Protein AF-A0A9J5ZDM4-F1 (afdb_monomer_lite)

Structure (mmCIF, N/CA/C/O backbone):
data_AF-A0A9J5ZDM4-F1
#
_entry.id   AF-A0A9J5ZDM4-F1
#
loop_
_atom_site.group_PDB
_atom_site.id
_atom_site.type_symbol
_atom_site.label_atom_id
_atom_site.label_alt_id
_atom_site.label_comp_id
_atom_site.label_asym_id
_atom_site.label_entity_id
_atom_site.label_seq_id
_atom_site.pdbx_PDB_ins_code
_atom_site.Cartn_x
_atom_site.Cartn_y
_atom_site.Cartn_z
_atom_site.occupancy
_atom_site.B_iso_or_equiv
_atom_site.auth_seq_id
_atom_site.auth_comp_id
_atom_site.auth_asym_id
_atom_site.auth_atom_id
_atom_site.pdbx_PDB_model_num
ATOM 1 N N . MET A 1 1 ? -19.921 2.236 48.417 1.00 41.53 1 MET A N 1
ATOM 2 C CA . MET A 1 1 ? -18.649 1.864 47.769 1.00 41.53 1 MET A CA 1
ATOM 3 C C . MET A 1 1 ? -18.987 1.064 46.522 1.00 41.53 1 MET A C 1
ATOM 5 O O . MET A 1 1 ? -19.046 -0.150 46.591 1.00 41.53 1 MET A O 1
ATOM 9 N N . ASN A 1 2 ? -19.306 1.748 45.418 1.00 31.67 2 ASN A N 1
ATOM 10 C CA . ASN A 1 2 ? -19.668 1.100 44.155 1.00 31.67 2 ASN A CA 1
ATOM 11 C C . ASN A 1 2 ? -18.673 1.554 43.091 1.00 31.67 2 ASN A C 1
ATOM 13 O O . ASN A 1 2 ? -18.778 2.654 42.550 1.00 31.67 2 ASN A O 1
ATOM 17 N N . THR A 1 3 ? -17.677 0.712 42.843 1.00 43.62 3 THR A N 1
ATOM 18 C CA . THR A 1 3 ? -16.704 0.905 41.772 1.00 43.62 3 THR A CA 1
ATOM 19 C C . THR A 1 3 ? -17.369 0.503 40.462 1.00 43.62 3 THR A C 1
ATOM 21 O O . THR A 1 3 ? -17.499 -0.680 40.155 1.00 43.62 3 THR A O 1
ATOM 24 N N . PHE A 1 4 ? -17.824 1.494 39.698 1.00 59.06 4 PHE A N 1
ATOM 25 C CA . PHE A 1 4 ? -18.215 1.312 38.306 1.00 59.06 4 PHE A CA 1
ATOM 26 C C . PHE A 1 4 ? -16.972 0.903 37.516 1.00 59.06 4 PHE A C 1
ATOM 28 O O . PHE A 1 4 ? -16.121 1.730 37.192 1.00 59.06 4 PHE A O 1
ATOM 35 N N . ILE A 1 5 ? -16.845 -0.392 37.231 1.00 61.31 5 ILE A N 1
ATOM 36 C CA . ILE A 1 5 ? -15.852 -0.890 36.286 1.00 61.31 5 ILE A CA 1
ATOM 37 C C . ILE A 1 5 ? -16.279 -0.375 34.910 1.00 61.31 5 ILE A C 1
ATOM 39 O O . ILE A 1 5 ? -17.184 -0.909 34.271 1.00 61.31 5 ILE A O 1
ATOM 43 N N . SER A 1 6 ? -15.646 0.716 34.485 1.00 54.06 6 SER A N 1
ATOM 44 C CA . SER A 1 6 ? -15.678 1.198 33.111 1.00 54.06 6 SER A CA 1
ATOM 45 C C . SER A 1 6 ? -15.071 0.117 32.219 1.00 54.06 6 SER A C 1
ATOM 47 O O . SER A 1 6 ? -13.857 0.039 32.033 1.00 54.06 6 SER A O 1
ATOM 49 N N . ASN A 1 7 ? -15.921 -0.759 31.683 1.00 58.09 7 ASN A N 1
ATOM 50 C CA . ASN A 1 7 ? -15.574 -1.638 30.574 1.00 58.09 7 ASN A CA 1
ATOM 51 C C . ASN A 1 7 ? -15.449 -0.782 29.311 1.00 58.09 7 ASN A C 1
ATOM 53 O O . ASN A 1 7 ? -16.304 -0.805 28.425 1.00 58.09 7 ASN A O 1
ATOM 57 N N . ASN A 1 8 ? -14.372 -0.003 29.235 1.00 61.12 8 ASN A N 1
ATOM 58 C CA . ASN A 1 8 ? -14.004 0.736 28.041 1.00 61.12 8 ASN A CA 1
ATOM 59 C C . ASN A 1 8 ? -13.452 -0.272 27.023 1.00 61.12 8 ASN A C 1
ATOM 61 O O . ASN A 1 8 ? -12.247 -0.490 26.891 1.00 61.12 8 ASN A O 1
ATOM 65 N N . LYS A 1 9 ? -14.365 -0.979 26.353 1.00 62.47 9 LYS A N 1
ATOM 66 C CA . LYS A 1 9 ? -14.056 -1.910 25.268 1.00 62.47 9 LYS A CA 1
ATOM 67 C C . LYS A 1 9 ? -13.420 -1.084 24.151 1.00 62.47 9 LYS A C 1
ATOM 69 O O . LYS A 1 9 ? -14.116 -0.355 23.454 1.00 62.47 9 LYS A O 1
ATOM 74 N N . PHE A 1 10 ? -12.093 -1.143 24.044 1.00 62.22 10 PHE A N 1
ATOM 75 C CA . PHE A 1 10 ? -11.289 -0.372 23.099 1.00 62.22 10 PHE A CA 1
ATOM 76 C C . PHE A 1 10 ? -11.867 -0.455 21.681 1.00 62.22 10 PHE A C 1
ATOM 78 O O . PHE A 1 10 ? -11.671 -1.443 20.974 1.00 62.22 10 PHE A O 1
ATOM 85 N N . ASN A 1 11 ? -12.566 0.596 21.259 1.00 72.06 11 ASN A N 1
ATOM 86 C CA . ASN A 1 11 ? -13.141 0.711 19.925 1.00 72.06 11 ASN A CA 1
ATOM 87 C C . ASN A 1 11 ? -12.034 1.129 18.939 1.00 72.06 11 ASN A C 1
ATOM 89 O O . ASN A 1 11 ? -12.007 2.248 18.428 1.00 72.06 11 ASN A O 1
ATOM 93 N N . LYS A 1 12 ? -11.027 0.262 18.767 1.00 79.25 12 LYS A N 1
ATOM 94 C CA . LYS A 1 12 ? -9.908 0.499 17.849 1.00 79.25 12 LYS A CA 1
ATOM 95 C C . LYS A 1 12 ? -10.383 0.284 16.416 1.00 79.25 12 LYS A C 1
ATOM 97 O O . LYS A 1 12 ? -10.989 -0.743 16.108 1.00 79.25 12 LYS A O 1
ATOM 102 N N . LYS A 1 13 ? -10.063 1.234 15.534 1.00 83.88 13 LYS A N 1
ATOM 103 C CA . LYS A 1 13 ? -10.258 1.062 14.091 1.00 83.88 13 LYS A CA 1
ATOM 104 C C . LYS A 1 13 ? -9.481 -0.174 13.628 1.00 83.88 13 LYS A C 1
ATOM 106 O O . LYS A 1 13 ? -8.324 -0.357 14.004 1.00 83.88 13 LYS A O 1
ATOM 111 N N . LYS A 1 14 ? -10.134 -1.032 12.845 1.00 88.19 14 LYS A N 1
ATOM 112 C CA . LYS A 1 14 ? -9.504 -2.218 12.256 1.00 88.19 14 LYS A CA 1
ATOM 113 C C . LYS A 1 14 ? -8.651 -1.786 11.066 1.00 88.19 14 LYS A C 1
ATOM 115 O O . LYS A 1 14 ? -9.084 -0.945 10.285 1.00 88.19 14 LYS A O 1
ATOM 120 N N . VAL A 1 15 ? -7.467 -2.372 10.939 1.00 91.56 15 VAL A N 1
ATOM 121 C CA . VAL A 1 15 ? -6.527 -2.117 9.841 1.00 91.56 15 VAL A CA 1
ATOM 122 C C . VAL A 1 15 ? -6.100 -3.461 9.266 1.00 91.56 15 VAL A C 1
ATOM 124 O O . VAL A 1 15 ? -5.872 -4.408 10.021 1.00 91.56 15 VAL A O 1
ATOM 127 N N . VAL A 1 16 ? -6.014 -3.545 7.940 1.00 91.62 16 VAL A N 1
ATOM 128 C CA . VAL A 1 16 ? -5.569 -4.737 7.211 1.00 91.62 16 VAL A CA 1
ATOM 129 C C . VAL A 1 16 ? -4.267 -4.400 6.496 1.00 91.62 16 VAL A C 1
ATOM 131 O O . VAL A 1 16 ? -4.188 -3.390 5.804 1.00 91.62 16 VAL A O 1
ATOM 134 N N . PHE A 1 17 ? -3.259 -5.254 6.659 1.00 92.12 17 PHE A N 1
ATOM 135 C CA . PHE A 1 17 ? -1.971 -5.128 5.982 1.00 92.12 17 PHE A CA 1
ATOM 136 C C . PHE A 1 17 ? -1.856 -6.206 4.905 1.00 92.12 17 PHE A C 1
ATOM 138 O O . PHE A 1 17 ? -2.021 -7.390 5.192 1.00 92.12 17 PHE A O 1
ATOM 145 N N . ILE A 1 18 ? -1.560 -5.795 3.671 1.00 90.00 18 ILE A N 1
ATOM 146 C CA . ILE A 1 18 ? -1.357 -6.697 2.533 1.00 90.00 18 ILE A CA 1
ATOM 147 C C . ILE A 1 18 ? 0.139 -6.715 2.219 1.00 90.00 18 ILE A C 1
ATOM 149 O O . ILE A 1 18 ? 0.682 -5.754 1.675 1.00 90.00 18 ILE A O 1
ATOM 153 N N . MET A 1 19 ? 0.813 -7.805 2.584 1.00 90.00 19 MET A N 1
ATOM 154 C CA . MET A 1 19 ? 2.261 -7.976 2.423 1.00 90.00 19 MET A CA 1
ATOM 155 C C . MET A 1 19 ? 2.586 -9.051 1.379 1.00 90.00 19 MET A C 1
ATOM 157 O O . MET A 1 19 ? 1.769 -9.922 1.096 1.00 90.00 19 MET A O 1
ATOM 161 N N . GLY A 1 20 ? 3.788 -8.995 0.800 1.00 88.25 20 GLY A N 1
ATOM 162 C CA . GLY A 1 20 ? 4.265 -9.977 -0.182 1.00 88.25 20 GLY A CA 1
ATOM 163 C C . GLY A 1 20 ? 5.292 -9.401 -1.159 1.00 88.25 20 GLY A C 1
ATOM 164 O O . GLY A 1 20 ? 5.493 -8.186 -1.215 1.00 88.25 20 GLY A O 1
ATOM 165 N N . ALA A 1 21 ? 5.920 -10.263 -1.962 1.00 86.62 21 ALA A N 1
ATOM 166 C CA . ALA A 1 21 ? 6.917 -9.864 -2.959 1.00 86.62 21 ALA A CA 1
ATOM 167 C C . ALA A 1 21 ? 6.332 -8.949 -4.056 1.00 86.62 21 ALA A C 1
ATOM 169 O O . ALA A 1 21 ? 5.117 -8.927 -4.305 1.00 86.62 21 ALA A O 1
ATOM 170 N N . THR A 1 22 ? 7.180 -8.145 -4.698 1.00 83.38 22 THR A N 1
ATOM 171 C CA . THR A 1 22 ? 6.798 -7.301 -5.844 1.00 83.38 22 THR A CA 1
ATOM 172 C C . THR A 1 22 ? 6.246 -8.173 -6.977 1.00 83.38 22 THR A C 1
ATOM 174 O O . THR A 1 22 ? 6.741 -9.268 -7.213 1.00 83.38 22 THR A O 1
ATOM 177 N N . GLY A 1 23 ? 5.165 -7.731 -7.629 1.00 80.75 23 GLY A N 1
ATOM 178 C CA . GLY A 1 23 ? 4.505 -8.487 -8.705 1.00 80.75 23 GLY A CA 1
ATOM 179 C C . GLY A 1 23 ? 3.442 -9.509 -8.269 1.00 80.75 23 GLY A C 1
ATOM 180 O O . GLY A 1 23 ? 2.693 -9.984 -9.112 1.00 80.75 23 GLY A O 1
ATOM 181 N N . MET A 1 24 ? 3.272 -9.790 -6.970 1.00 87.75 24 MET A N 1
ATOM 182 C CA . MET A 1 24 ? 2.286 -10.773 -6.464 1.00 87.75 24 MET A CA 1
ATOM 183 C C . MET A 1 24 ? 0.819 -10.288 -6.461 1.00 87.75 24 MET A C 1
ATOM 185 O O . MET A 1 24 ? -0.024 -10.852 -5.771 1.00 87.75 24 MET A O 1
ATOM 189 N N . GLY A 1 25 ? 0.493 -9.200 -7.165 1.00 85.81 25 GLY A N 1
ATOM 190 C CA . GLY A 1 25 ? -0.890 -8.712 -7.269 1.00 85.81 25 GLY A CA 1
ATOM 191 C C . GLY A 1 25 ? -1.466 -8.039 -6.012 1.00 85.81 25 GLY A C 1
ATOM 192 O O . GLY A 1 25 ? -2.676 -7.844 -5.936 1.00 85.81 25 GLY A O 1
ATOM 193 N N . LYS A 1 26 ? -0.629 -7.627 -5.046 1.00 90.94 26 LYS A N 1
ATOM 194 C CA . LYS A 1 26 ? -1.056 -6.938 -3.804 1.00 90.94 26 LYS A CA 1
ATOM 195 C C . LYS A 1 26 ? -1.968 -5.733 -4.064 1.00 90.94 26 LYS A C 1
ATOM 197 O O . LYS A 1 26 ? -2.976 -5.554 -3.391 1.00 90.94 26 LYS A O 1
ATOM 202 N N . SER A 1 27 ? -1.616 -4.942 -5.073 1.00 88.25 27 SER A N 1
ATOM 203 C CA . SER A 1 27 ? -2.372 -3.787 -5.552 1.00 88.25 27 SER A CA 1
ATOM 204 C C . SER A 1 27 ? -3.795 -4.163 -5.978 1.00 88.25 27 SER A C 1
ATOM 206 O O . SER A 1 27 ? -4.752 -3.548 -5.519 1.00 88.25 27 SER A O 1
ATOM 208 N N . ARG A 1 28 ? -3.953 -5.239 -6.756 1.00 89.38 28 ARG A N 1
ATOM 209 C CA . ARG A 1 28 ? -5.267 -5.734 -7.186 1.00 89.38 28 ARG A CA 1
ATOM 210 C C . ARG A 1 28 ? -6.104 -6.202 -5.996 1.00 89.38 28 ARG A C 1
ATOM 212 O O . ARG A 1 28 ? -7.239 -5.773 -5.837 1.00 89.38 28 ARG A O 1
ATOM 219 N N . LEU A 1 29 ? -5.498 -6.981 -5.098 1.00 90.38 29 LEU A N 1
ATOM 220 C CA . LEU A 1 29 ? -6.163 -7.442 -3.877 1.00 90.38 29 LEU A CA 1
ATOM 221 C C . LEU A 1 29 ? -6.622 -6.276 -2.983 1.00 90.38 29 LEU A C 1
ATOM 223 O O . LEU A 1 29 ? -7.691 -6.349 -2.381 1.00 90.38 29 LEU A O 1
ATOM 227 N N . SER A 1 30 ? -5.842 -5.191 -2.898 1.00 90.19 30 SER A N 1
ATOM 228 C CA . SER A 1 30 ? -6.245 -4.007 -2.128 1.00 90.19 30 SER A CA 1
ATOM 229 C C . SER A 1 30 ? -7.483 -3.315 -2.701 1.00 90.19 30 SER A C 1
ATOM 231 O O . SER A 1 30 ? -8.341 -2.898 -1.926 1.00 90.19 30 SER A O 1
ATOM 233 N N . VAL A 1 31 ? -7.615 -3.255 -4.031 1.00 90.19 31 VAL A N 1
ATOM 234 C CA . VAL A 1 31 ? -8.780 -2.670 -4.716 1.00 90.19 31 VAL A CA 1
ATOM 235 C C . VAL A 1 31 ? -10.023 -3.529 -4.504 1.00 90.19 31 VAL A C 1
ATOM 237 O O . VAL A 1 31 ? -11.072 -3.003 -4.126 1.00 90.19 31 VAL A O 1
ATOM 240 N N . ASP A 1 32 ? -9.896 -4.848 -4.648 1.00 91.56 32 ASP A N 1
ATOM 241 C CA . ASP A 1 32 ? -11.000 -5.787 -4.421 1.00 91.56 32 ASP A CA 1
ATOM 242 C C . ASP A 1 32 ? -11.533 -5.686 -2.978 1.00 91.56 32 ASP A C 1
ATOM 244 O O . ASP A 1 32 ? -12.741 -5.573 -2.747 1.00 91.56 32 ASP A O 1
ATOM 248 N N . LEU A 1 33 ? -10.628 -5.651 -1.991 1.00 90.81 33 LEU A N 1
ATOM 249 C CA . LEU A 1 33 ? -10.985 -5.503 -0.577 1.00 90.81 33 LEU A CA 1
ATOM 250 C C . LEU A 1 33 ? -11.609 -4.134 -0.276 1.00 90.81 33 LEU A C 1
ATOM 252 O O . LEU A 1 33 ? -12.617 -4.062 0.428 1.00 90.81 33 LEU A O 1
ATOM 256 N N . ALA A 1 34 ? -11.050 -3.050 -0.811 1.00 90.25 34 ALA A N 1
ATOM 257 C CA . ALA A 1 34 ? -11.601 -1.712 -0.624 1.00 90.25 34 ALA A CA 1
ATOM 258 C C . ALA A 1 34 ? -13.011 -1.588 -1.214 1.00 90.25 34 ALA A C 1
ATOM 260 O O . ALA A 1 34 ? -13.893 -1.018 -0.571 1.00 90.25 34 ALA A O 1
ATOM 261 N N . THR A 1 35 ? -13.247 -2.192 -2.380 1.00 90.12 35 THR A N 1
ATOM 262 C CA . THR A 1 35 ? -14.555 -2.209 -3.049 1.00 90.12 35 THR A CA 1
ATOM 263 C C . THR A 1 35 ? -15.586 -2.989 -2.234 1.00 90.12 35 THR A C 1
ATOM 265 O O . THR A 1 3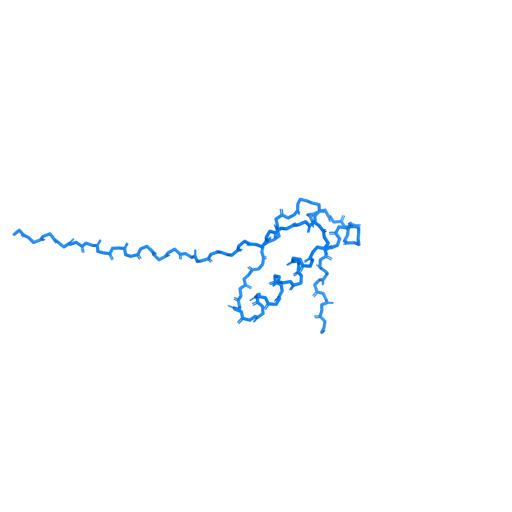5 ? -16.706 -2.517 -2.032 1.00 90.12 35 THR A O 1
ATOM 268 N N . HIS A 1 36 ? -15.209 -4.157 -1.705 1.00 92.62 36 HIS A N 1
ATOM 269 C CA . HIS A 1 36 ? -16.126 -5.009 -0.948 1.00 92.62 36 HIS A CA 1
ATOM 270 C C . HIS A 1 36 ? -16.457 -4.449 0.444 1.00 92.62 36 HIS A C 1
ATOM 272 O O . HIS A 1 36 ? -17.604 -4.505 0.887 1.00 92.62 36 HIS A O 1
ATOM 278 N N . PHE A 1 37 ? -15.464 -3.881 1.134 1.00 90.31 37 PHE A N 1
ATOM 279 C CA . PHE A 1 37 ? -15.605 -3.403 2.514 1.00 90.31 37 PHE A CA 1
ATOM 280 C C . PHE A 1 37 ? -15.807 -1.889 2.637 1.00 90.31 37 PHE A C 1
ATOM 282 O O . PHE A 1 37 ? -15.93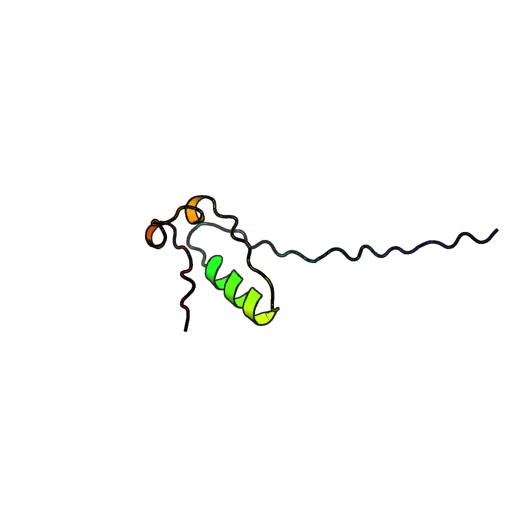7 -1.393 3.757 1.00 90.31 37 PHE A O 1
ATOM 289 N N . ARG A 1 38 ? -15.843 -1.156 1.514 1.00 89.00 38 ARG A N 1
ATOM 290 C CA . ARG A 1 38 ? -15.840 0.321 1.473 1.00 89.00 38 ARG A CA 1
ATOM 291 C C . ARG A 1 38 ? -14.693 0.902 2.308 1.00 89.00 38 ARG A C 1
ATOM 293 O O . ARG A 1 38 ? -14.883 1.827 3.095 1.00 89.00 38 ARG A O 1
ATOM 300 N N . GLY A 1 39 ? -13.523 0.280 2.180 1.00 86.44 39 GLY A N 1
ATOM 301 C CA . GLY A 1 39 ? -12.305 0.648 2.895 1.00 86.44 39 GLY A CA 1
ATOM 302 C C . GLY A 1 39 ? -11.455 1.646 2.114 1.00 86.44 39 GLY A C 1
ATOM 303 O O . GLY A 1 39 ? -11.562 1.752 0.897 1.00 86.44 39 GLY A O 1
ATOM 304 N N . GLU A 1 40 ? -10.577 2.352 2.819 1.00 87.94 40 GLU A N 1
ATOM 305 C CA . GLU A 1 40 ? -9.574 3.230 2.213 1.00 87.94 40 GLU A CA 1
ATOM 306 C C . GLU A 1 40 ? -8.254 2.470 2.023 1.00 87.94 40 GLU A C 1
ATOM 308 O O . GLU A 1 40 ? -7.825 1.720 2.904 1.00 87.94 40 GLU A O 1
ATOM 313 N N . ILE A 1 41 ? -7.602 2.669 0.875 1.00 89.12 41 ILE A N 1
ATOM 314 C CA . ILE A 1 41 ? -6.292 2.082 0.568 1.00 89.12 41 ILE A CA 1
ATOM 315 C C . ILE A 1 41 ? -5.219 3.129 0.848 1.00 89.12 41 ILE A C 1
ATOM 317 O O . ILE A 1 41 ? -5.274 4.238 0.322 1.00 89.12 41 ILE A O 1
ATOM 321 N N . ILE A 1 42 ? -4.209 2.757 1.632 1.00 88.06 42 ILE A N 1
ATOM 322 C CA . ILE A 1 42 ? -3.027 3.586 1.879 1.00 88.06 42 ILE A CA 1
ATOM 323 C C . ILE A 1 42 ? -1.827 2.893 1.239 1.00 88.06 42 ILE A C 1
ATOM 325 O O . ILE A 1 42 ? -1.525 1.742 1.556 1.00 88.06 42 ILE A O 1
ATOM 329 N N . ASN A 1 43 ? -1.151 3.592 0.328 1.00 83.56 43 ASN A N 1
ATOM 330 C CA . ASN A 1 43 ? 0.059 3.082 -0.303 1.00 83.56 43 ASN A CA 1
ATOM 331 C C . ASN A 1 43 ? 1.240 3.158 0.678 1.00 83.56 43 ASN A C 1
ATOM 333 O O . ASN A 1 43 ? 1.469 4.201 1.285 1.00 83.56 43 ASN A O 1
ATOM 337 N N . SER A 1 44 ? 1.979 2.058 0.814 1.00 81.56 44 SER A N 1
ATOM 338 C CA . SER A 1 44 ? 3.167 1.951 1.668 1.00 81.56 44 SER A CA 1
ATOM 339 C C . SER A 1 44 ? 4.439 1.590 0.881 1.00 81.56 44 SER A C 1
ATOM 341 O O . SER A 1 44 ? 5.468 1.324 1.499 1.00 81.56 44 SER A O 1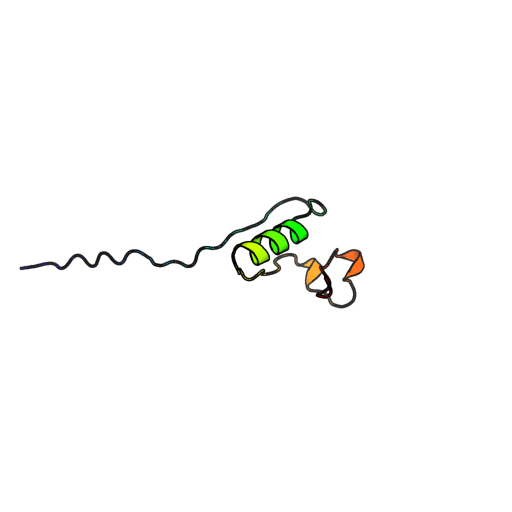
ATOM 343 N N . ASP A 1 45 ? 4.378 1.536 -0.453 1.00 79.12 45 ASP A N 1
ATOM 344 C CA . ASP A 1 45 ? 5.525 1.263 -1.321 1.00 79.12 45 ASP A CA 1
ATOM 345 C C . ASP A 1 45 ? 6.258 2.573 -1.650 1.00 79.12 45 ASP A C 1
ATOM 347 O O . ASP A 1 45 ? 5.704 3.468 -2.295 1.00 79.12 45 ASP A O 1
ATOM 351 N N . GLU A 1 46 ? 7.508 2.682 -1.196 1.00 74.38 46 GLU A N 1
ATOM 352 C CA . GLU A 1 46 ? 8.358 3.866 -1.359 1.00 74.38 46 GLU A CA 1
ATOM 353 C C . GLU A 1 46 ? 8.543 4.246 -2.835 1.00 74.38 46 GLU A C 1
ATOM 355 O O . GLU A 1 46 ? 8.492 5.427 -3.191 1.00 74.38 46 GLU A O 1
ATOM 360 N N . MET A 1 47 ? 8.668 3.254 -3.724 1.00 72.06 47 MET A N 1
ATOM 361 C CA . MET A 1 47 ? 8.888 3.513 -5.147 1.00 72.06 47 MET A CA 1
ATOM 362 C C . MET A 1 47 ? 7.641 4.096 -5.827 1.00 72.06 47 MET A C 1
ATOM 364 O O . MET A 1 47 ? 7.770 4.867 -6.776 1.00 72.06 47 MET A O 1
ATOM 368 N N . GLN A 1 48 ? 6.434 3.809 -5.329 1.00 67.38 48 GLN A N 1
ATOM 369 C CA . GLN A 1 48 ? 5.179 4.298 -5.923 1.00 67.38 48 GLN A CA 1
ATOM 370 C C . GLN A 1 48 ? 4.827 5.749 -5.541 1.00 67.38 48 GLN A C 1
ATOM 372 O O . GLN A 1 48 ? 3.859 6.322 -6.065 1.00 67.38 48 GLN A O 1
ATOM 377 N N . ILE A 1 49 ? 5.610 6.377 -4.660 1.00 75.19 49 ILE A N 1
ATOM 378 C CA . ILE A 1 49 ? 5.436 7.780 -4.256 1.00 75.19 49 ILE A CA 1
ATOM 379 C C . ILE A 1 49 ? 5.902 8.735 -5.369 1.00 75.19 49 ILE A C 1
ATOM 381 O O . ILE A 1 49 ? 5.309 9.803 -5.556 1.00 75.19 49 ILE A O 1
ATOM 385 N N . TYR A 1 50 ? 6.908 8.344 -6.157 1.00 73.81 50 TYR A N 1
ATOM 386 C CA . TYR A 1 50 ? 7.475 9.185 -7.211 1.00 73.81 50 TYR A CA 1
ATOM 387 C C . TYR A 1 50 ? 6.495 9.400 -8.378 1.00 73.81 50 TYR A C 1
ATOM 389 O O . TYR A 1 50 ? 5.848 8.474 -8.870 1.00 73.81 50 TYR A O 1
ATOM 397 N N . LYS A 1 51 ? 6.372 10.656 -8.825 1.00 68.88 51 LYS A N 1
ATOM 398 C CA . LYS A 1 51 ? 5.565 11.044 -9.997 1.00 68.88 51 LYS A CA 1
ATOM 399 C C . LYS A 1 51 ? 6.340 10.767 -11.289 1.00 68.88 51 LYS A C 1
ATOM 401 O O . LYS A 1 51 ? 7.550 10.973 -11.315 1.00 68.88 51 LYS A O 1
ATOM 406 N N . GLY A 1 52 ? 5.653 10.329 -12.349 1.00 72.75 52 GLY A N 1
ATOM 407 C CA . GLY A 1 52 ? 6.269 10.054 -13.657 1.00 72.75 52 GLY A CA 1
ATOM 408 C C . GLY A 1 52 ? 6.964 8.692 -13.778 1.00 72.75 52 GLY A C 1
ATOM 409 O O . GLY A 1 52 ? 7.518 8.379 -14.827 1.00 72.75 52 GLY A O 1
ATOM 410 N N . LEU A 1 53 ? 6.914 7.866 -12.728 1.00 73.88 53 LEU A N 1
ATOM 411 C CA . LEU A 1 53 ? 7.393 6.480 -12.741 1.00 73.88 53 LEU A CA 1
ATOM 412 C C . LEU A 1 53 ? 6.237 5.472 -12.664 1.00 73.88 53 LEU A C 1
ATOM 414 O O . LEU A 1 53 ? 6.450 4.337 -12.241 1.00 73.88 53 LEU A O 1
ATOM 418 N N . GLU A 1 54 ? 5.011 5.848 -13.052 1.00 72.69 54 GL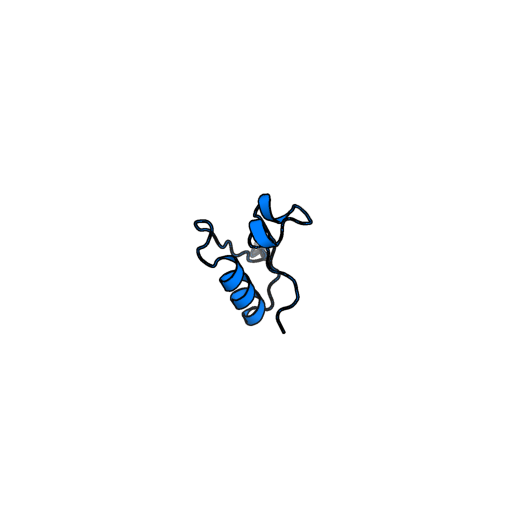U A N 1
ATOM 419 C CA . GLU A 1 54 ? 3.827 4.997 -12.842 1.00 72.69 54 GLU A CA 1
ATOM 420 C C . GLU A 1 54 ? 3.961 3.617 -13.503 1.00 72.69 54 GLU A C 1
ATOM 422 O O . GLU A 1 54 ? 3.615 2.605 -12.895 1.00 72.69 54 GLU A O 1
ATOM 427 N N . ILE A 1 55 ? 4.539 3.575 -14.707 1.00 67.19 55 ILE A N 1
ATOM 428 C CA . ILE A 1 55 ? 4.734 2.345 -15.487 1.00 67.19 55 ILE A CA 1
ATOM 429 C C . ILE A 1 55 ? 5.786 1.441 -14.830 1.00 67.19 55 ILE A C 1
ATOM 431 O O . ILE A 1 55 ? 5.555 0.251 -14.638 1.00 67.19 55 ILE A O 1
ATOM 435 N N . VAL A 1 56 ? 6.937 2.005 -14.452 1.00 68.88 56 VAL A N 1
ATOM 436 C CA . VAL A 1 56 ? 8.074 1.241 -13.903 1.00 68.88 56 VAL A CA 1
ATOM 437 C C . VAL A 1 56 ? 7.788 0.750 -12.482 1.00 68.88 56 VAL A C 1
ATOM 439 O O . VAL A 1 56 ? 8.262 -0.307 -12.077 1.00 68.88 56 VAL A O 1
ATOM 442 N N . THR A 1 57 ? 6.986 1.499 -11.724 1.00 65.38 57 THR A N 1
ATOM 443 C CA . THR A 1 57 ? 6.669 1.205 -10.316 1.00 65.38 57 THR A CA 1
ATOM 444 C C . THR A 1 57 ? 5.369 0.421 -10.154 1.00 65.38 57 THR A C 1
ATOM 446 O O . THR A 1 57 ? 4.949 0.143 -9.029 1.00 65.38 57 THR A O 1
ATOM 449 N N . ASN A 1 58 ? 4.734 0.037 -11.268 1.00 67.81 58 ASN A N 1
ATOM 450 C CA . ASN A 1 58 ? 3.457 -0.670 -11.292 1.00 67.81 58 ASN A CA 1
ATOM 451 C C 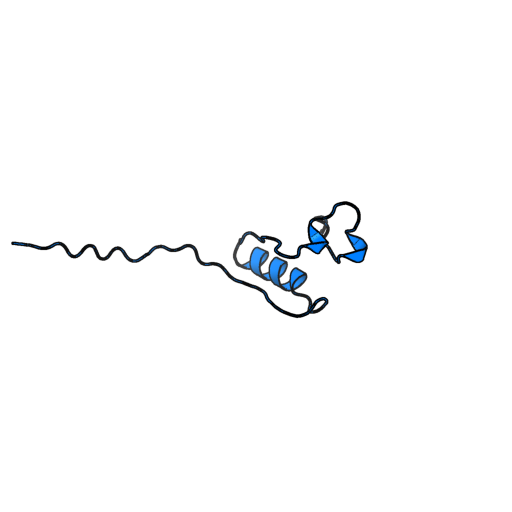. ASN A 1 58 ? 2.387 0.039 -10.435 1.00 67.81 58 ASN A C 1
ATOM 453 O O . ASN A 1 58 ? 1.640 -0.595 -9.680 1.00 67.81 58 ASN A O 1
ATOM 457 N N . LYS A 1 59 ? 2.367 1.376 -10.500 1.00 73.62 59 LYS A N 1
ATOM 458 C CA . LYS A 1 59 ? 1.429 2.215 -9.756 1.00 73.62 59 LYS A CA 1
ATOM 459 C C . LYS A 1 59 ? 0.054 2.112 -10.405 1.00 73.62 59 LYS A C 1
ATOM 461 O O . LYS A 1 59 ? -0.084 2.337 -11.605 1.00 73.62 59 LYS A O 1
ATOM 466 N N . ILE A 1 60 ? -0.968 1.804 -9.607 1.00 69.06 60 ILE A N 1
ATOM 467 C CA . ILE A 1 60 ? -2.352 1.776 -10.090 1.00 69.06 60 ILE A CA 1
ATOM 468 C C . ILE A 1 60 ? -2.742 3.201 -10.501 1.00 69.06 60 ILE A C 1
ATOM 470 O O . ILE A 1 60 ? -2.694 4.126 -9.686 1.00 69.06 60 ILE A O 1
ATOM 474 N N . ILE A 1 61 ? -3.099 3.386 -11.769 1.00 69.56 61 ILE A N 1
ATOM 475 C CA . ILE A 1 61 ? -3.580 4.661 -12.301 1.00 69.56 61 ILE A CA 1
ATOM 476 C C . ILE A 1 61 ? -5.083 4.719 -12.016 1.00 69.56 61 ILE A C 1
ATOM 478 O O . ILE A 1 61 ? -5.792 3.753 -12.268 1.00 69.56 61 ILE A O 1
ATOM 482 N N . HIS A 1 62 ? -5.579 5.846 -11.504 1.00 58.84 62 HIS A N 1
ATOM 483 C CA . HIS A 1 62 ? -6.947 6.038 -10.989 1.00 58.84 62 HIS A CA 1
ATOM 484 C C . HIS A 1 62 ? -8.092 5.867 -12.019 1.00 58.84 62 HIS A C 1
ATOM 486 O O . HIS A 1 62 ? -9.234 6.219 -11.735 1.00 58.84 62 HIS A O 1
ATOM 492 N N . THR A 1 63 ? -7.800 5.380 -13.226 1.00 43.56 63 THR A N 1
ATOM 493 C CA . THR A 1 63 ? -8.761 5.117 -14.302 1.00 43.56 63 THR A CA 1
ATOM 494 C C . THR A 1 63 ? -8.874 3.612 -14.515 1.00 43.56 63 THR A C 1
ATOM 496 O O . THR A 1 63 ? -8.383 3.069 -15.499 1.00 43.56 63 THR A O 1
ATOM 499 N N . GLU A 1 64 ? -9.536 2.940 -13.582 1.00 47.78 64 GLU A N 1
ATOM 500 C CA . GLU A 1 64 ? -10.263 1.717 -13.909 1.00 47.78 64 GLU A CA 1
ATOM 501 C C . GLU A 1 64 ? -11.719 2.146 -14.149 1.00 47.78 64 GLU A C 1
ATOM 503 O O . GLU A 1 64 ? -12.351 2.740 -13.274 1.00 47.78 64 GLU A O 1
ATOM 508 N N . LYS A 1 65 ? -12.186 1.977 -15.390 1.00 37.38 65 LYS A N 1
ATOM 509 C CA . LYS A 1 65 ? -13.601 2.082 -15.767 1.00 37.38 65 LYS A CA 1
ATOM 510 C C . LYS A 1 65 ? -14.279 0.742 -15.537 1.00 37.38 65 LYS A C 1
ATOM 512 O O . LYS A 1 65 ? -13.618 -0.278 -15.835 1.00 37.38 65 LYS A O 1
#

Sequence (65 aa):
MNTFISNNKFNKKKVVFIMGATGMGKSRLSVDLATHFRGEIINSDEMQIYKGLEIVTNKIIHTEK

Organism: Solanum commersonii (NCBI:txid4109)

Foldseek 3Di:
DDDPPPPPVPPDDDDDDQDDDPPPCSVVVQVVCCVVVVDDDDDPDPVLVDPPCCPVRVPDDPDDD

InterPro domains:
  IPR027417 P-loop containing nucleoside triphosphate hydrolase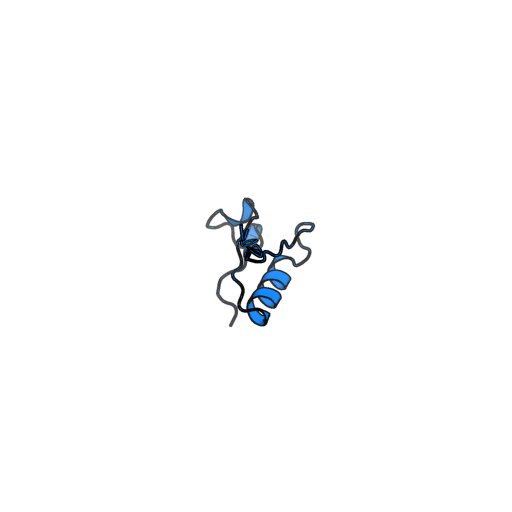 [G3DSA:3.40.50.300] (12-64)
  IPR027417 P-loop containing nucleoside triphosphate hydrolase [SSF52540] (10-57)
  IPR039657 Dimethylallyltransferase [PTHR11088] (11-65)

pLDDT: mean 75.63, std 15.49, range [31.67, 92.62]

Radius of gyration: 18.74 Å; chains: 1; bounding box: 29×22×64 Å

Secondary structure (DSSP, 8-state):
-----------PPP-------TTSSHHHHHHHHHHHHTPPP----GGGGSTT-TTTTTPPPS---